Protein AF-A0AAE0MI80-F1 (afdb_monomer_lite)

Radius of gyration: 24.33 Å; chains: 1; bounding box: 62×47×62 Å

Structure (mmCIF, N/CA/C/O backbone):
data_AF-A0AAE0MI80-F1
#
_entry.id   AF-A0AAE0MI80-F1
#
loop_
_atom_site.group_PDB
_atom_site.id
_atom_site.type_symbol
_atom_site.label_atom_id
_atom_site.label_alt_id
_atom_site.label_comp_id
_atom_site.label_asym_id
_atom_site.label_entity_id
_atom_site.label_seq_id
_atom_site.pdbx_PDB_ins_code
_atom_site.Cartn_x
_atom_site.Cartn_y
_atom_site.Cartn_z
_atom_site.occupancy
_atom_site.B_iso_or_equiv
_atom_site.auth_seq_id
_atom_site.auth_comp_id
_atom_site.auth_asym_id
_atom_site.auth_atom_id
_atom_site.pdbx_PDB_model_num
ATOM 1 N N . MET A 1 1 ? 37.823 -30.192 28.838 1.00 49.16 1 MET A N 1
ATOM 2 C CA . MET A 1 1 ? 37.351 -28.818 28.574 1.00 49.16 1 MET A CA 1
ATOM 3 C C . MET A 1 1 ? 36.089 -28.610 29.391 1.00 49.16 1 MET A C 1
ATOM 5 O O . MET A 1 1 ? 35.126 -29.329 29.161 1.00 49.16 1 MET A O 1
ATOM 9 N N . ALA A 1 2 ? 36.139 -27.760 30.415 1.00 47.41 2 ALA A N 1
ATOM 10 C CA . ALA A 1 2 ? 35.010 -27.533 31.315 1.00 47.41 2 ALA A CA 1
ATOM 11 C C . ALA A 1 2 ? 34.059 -26.505 30.684 1.00 47.41 2 ALA A C 1
ATOM 13 O O . ALA A 1 2 ? 34.473 -25.386 30.396 1.00 47.41 2 ALA A O 1
ATOM 14 N N . TYR A 1 3 ? 32.817 -26.903 30.422 1.00 51.38 3 TYR A N 1
ATOM 15 C CA . TYR A 1 3 ? 31.733 -25.999 30.036 1.00 51.38 3 TYR A CA 1
ATOM 16 C C . TYR A 1 3 ? 31.067 -25.465 31.313 1.00 51.38 3 TYR A C 1
ATOM 18 O O . TYR A 1 3 ? 30.871 -26.215 32.271 1.00 51.38 3 TYR A O 1
ATOM 26 N N . ASN A 1 4 ? 30.711 -24.182 31.340 1.00 59.38 4 ASN A N 1
ATOM 27 C CA . ASN A 1 4 ? 29.875 -23.641 32.410 1.00 59.38 4 ASN A CA 1
ATOM 28 C C . ASN A 1 4 ? 28.417 -24.048 32.132 1.00 59.38 4 ASN A C 1
ATOM 30 O O . ASN A 1 4 ? 27.925 -23.869 31.016 1.00 59.38 4 ASN A O 1
ATOM 34 N N . ARG A 1 5 ? 27.754 -24.648 33.126 1.00 70.44 5 ARG A N 1
ATOM 35 C CA . ARG A 1 5 ? 26.313 -24.947 33.100 1.00 70.44 5 ARG A CA 1
ATOM 36 C C . ARG A 1 5 ? 25.562 -23.887 33.895 1.00 70.44 5 ARG A C 1
ATOM 38 O O . ARG A 1 5 ? 26.102 -23.378 34.876 1.00 70.44 5 ARG A O 1
ATOM 45 N N . ASP A 1 6 ? 24.348 -23.569 33.473 1.00 71.12 6 ASP A N 1
ATOM 46 C CA . ASP A 1 6 ? 23.441 -22.728 34.254 1.00 71.12 6 ASP A CA 1
ATOM 47 C C . ASP A 1 6 ? 22.783 -23.509 35.410 1.00 71.12 6 ASP A C 1
ATOM 49 O O . ASP A 1 6 ? 23.031 -24.704 35.605 1.00 71.12 6 ASP A O 1
ATOM 53 N N . ALA A 1 7 ? 21.970 -22.811 36.209 1.00 65.06 7 ALA A N 1
ATOM 54 C CA . ALA A 1 7 ? 21.267 -23.376 37.363 1.00 65.06 7 ALA A CA 1
ATOM 55 C C . ALA A 1 7 ? 20.278 -24.499 36.988 1.00 65.06 7 ALA A C 1
ATOM 57 O O . ALA A 1 7 ? 19.961 -25.330 37.836 1.00 65.06 7 ALA A O 1
ATOM 58 N N . ASP A 1 8 ? 19.870 -24.562 35.719 1.00 70.50 8 ASP A N 1
ATOM 59 C CA . ASP A 1 8 ? 18.938 -25.553 35.180 1.00 70.50 8 ASP A CA 1
ATOM 60 C C . ASP A 1 8 ? 19.662 -26.687 34.422 1.00 70.50 8 ASP A C 1
ATOM 62 O O . ASP A 1 8 ? 19.033 -27.598 33.883 1.00 70.50 8 ASP A O 1
ATOM 66 N N . GLY A 1 9 ? 21.003 -26.686 34.426 1.00 62.78 9 GLY A N 1
ATOM 67 C CA . GLY A 1 9 ? 21.847 -27.767 33.918 1.00 62.78 9 GLY A CA 1
ATOM 68 C C . GLY A 1 9 ? 22.137 -27.728 32.415 1.00 62.78 9 GLY A C 1
ATOM 69 O O . GLY A 1 9 ? 22.777 -28.657 31.904 1.00 62.78 9 GLY A O 1
ATOM 70 N N . TYR A 1 10 ? 21.738 -26.671 31.707 1.00 58.00 10 TYR A N 1
ATOM 71 C CA . TYR A 1 10 ? 21.998 -26.511 30.280 1.00 58.00 10 TYR A CA 1
ATOM 72 C C . TYR A 1 10 ? 23.406 -25.965 30.023 1.00 58.00 10 TYR A C 1
ATOM 74 O O . TYR A 1 10 ? 23.963 -25.174 30.787 1.00 58.00 10 TYR A O 1
ATOM 82 N N . ALA A 1 11 ? 24.031 -26.442 28.943 1.00 68.62 11 ALA A N 1
ATOM 83 C CA . ALA A 1 11 ? 25.365 -26.008 28.544 1.00 68.62 11 ALA A CA 1
ATOM 84 C C . ALA A 1 11 ? 25.286 -24.624 27.888 1.00 68.62 11 ALA A C 1
ATOM 86 O O . ALA A 1 11 ? 24.705 -24.482 26.812 1.00 68.62 11 ALA A O 1
ATOM 87 N N . VAL A 1 12 ? 25.892 -23.616 28.520 1.00 60.03 12 VAL A N 1
ATOM 88 C CA . VAL A 1 12 ? 25.895 -22.246 27.998 1.00 60.03 12 VAL A CA 1
ATOM 89 C C . VAL A 1 12 ? 27.094 -22.075 27.056 1.00 60.03 12 VAL A C 1
ATOM 91 O O . VAL A 1 12 ? 28.239 -22.237 27.494 1.00 60.03 12 VAL A O 1
ATOM 94 N N . PRO A 1 13 ? 26.884 -21.769 25.761 1.00 58.53 13 PRO A N 1
ATOM 95 C CA . PRO A 1 13 ? 27.984 -21.470 24.854 1.00 58.53 13 PRO A CA 1
ATOM 96 C C . PRO A 1 13 ? 28.675 -20.160 25.271 1.00 58.53 13 PRO A C 1
ATOM 98 O O . PRO A 1 13 ? 28.010 -19.235 25.743 1.00 58.53 13 PRO A O 1
ATOM 101 N N . PRO A 1 14 ? 30.005 -20.045 25.109 1.00 57.44 14 PRO A N 1
ATOM 102 C CA . PRO A 1 14 ? 30.726 -18.839 25.492 1.00 57.44 14 PRO A CA 1
ATOM 103 C C . PRO A 1 14 ? 30.258 -17.645 24.654 1.00 57.44 14 PRO A C 1
ATOM 105 O O . PRO A 1 14 ? 30.249 -17.698 23.424 1.00 57.44 14 PRO A O 1
ATOM 108 N N . THR A 1 15 ? 29.893 -16.554 25.328 1.00 50.03 15 THR A N 1
ATOM 109 C CA . THR A 1 15 ? 29.524 -15.283 24.699 1.00 50.03 15 THR A CA 1
ATOM 110 C C . THR A 1 15 ? 30.703 -14.752 23.873 1.00 50.03 15 THR A C 1
ATOM 112 O O . THR A 1 15 ? 31.777 -14.532 24.442 1.00 50.03 15 THR A O 1
ATOM 115 N N . PRO A 1 16 ? 30.556 -14.517 22.555 1.00 48.69 16 PRO A N 1
ATOM 116 C CA . PRO A 1 16 ? 31.622 -13.924 21.756 1.00 48.69 16 PRO A CA 1
ATOM 117 C C . PRO A 1 16 ? 31.964 -12.521 22.274 1.00 48.69 16 PRO A C 1
ATOM 119 O O . PRO A 1 16 ? 31.082 -11.679 22.453 1.00 48.69 16 PRO A O 1
ATOM 122 N N . GLY A 1 17 ? 33.249 -12.273 22.532 1.00 41.12 17 GLY A N 1
ATOM 123 C CA . GLY A 1 17 ? 33.746 -10.971 22.970 1.00 41.12 17 GLY A CA 1
ATOM 124 C C . GLY A 1 17 ? 33.454 -9.872 21.943 1.00 41.12 17 GLY A C 1
ATOM 125 O O . GLY A 1 17 ? 33.563 -10.090 20.737 1.00 41.12 17 GLY A O 1
ATOM 126 N N . ARG A 1 18 ? 33.089 -8.679 22.427 1.00 41.50 18 ARG A N 1
ATOM 127 C CA . ARG A 1 18 ? 32.890 -7.473 21.605 1.00 41.50 18 ARG A CA 1
ATOM 128 C C . ARG A 1 18 ? 34.163 -7.139 20.811 1.00 41.50 18 ARG A C 1
ATOM 130 O O . ARG A 1 18 ? 35.188 -6.885 21.443 1.00 41.50 18 ARG A O 1
ATOM 137 N N . PRO A 1 19 ? 34.111 -7.011 19.475 1.00 39.81 19 PRO A N 1
ATOM 138 C CA . PRO A 1 19 ? 35.149 -6.302 18.749 1.00 39.81 19 PRO A CA 1
ATOM 139 C C . PRO A 1 19 ? 34.927 -4.790 18.907 1.00 39.81 19 PRO A C 1
ATOM 141 O O . PRO A 1 19 ? 33.914 -4.239 18.475 1.00 39.81 19 PRO A O 1
ATOM 144 N N . SER A 1 20 ? 35.881 -4.119 19.554 1.00 44.62 20 SER A N 1
ATOM 145 C CA . SER A 1 20 ? 36.049 -2.667 19.458 1.00 44.62 20 SER A CA 1
ATOM 146 C C . SER A 1 20 ? 36.262 -2.264 17.998 1.00 44.62 20 SER A C 1
ATOM 148 O O . SER A 1 20 ? 37.137 -2.809 17.334 1.00 44.62 20 SER A O 1
ATOM 150 N N . GLY A 1 21 ? 35.513 -1.260 17.537 1.00 41.47 21 GLY A N 1
ATOM 151 C CA . GLY A 1 21 ? 35.866 -0.468 16.356 1.00 41.47 21 GLY A CA 1
ATOM 152 C C . GLY A 1 21 ? 35.460 -1.054 15.003 1.00 41.47 21 GLY A C 1
ATOM 153 O O . GLY A 1 21 ? 36.316 -1.337 14.174 1.00 41.47 21 GLY A O 1
ATOM 154 N N . LEU A 1 22 ? 34.157 -1.136 14.723 1.00 35.72 22 LEU A N 1
ATOM 155 C CA . LEU A 1 22 ? 33.668 -1.131 13.341 1.00 35.72 22 LEU A CA 1
ATOM 156 C C . LEU A 1 22 ? 33.471 0.325 12.911 1.00 35.72 22 LEU A C 1
ATOM 158 O O . LEU A 1 22 ? 32.403 0.909 13.082 1.00 35.72 22 LEU A O 1
ATOM 162 N N . VAL A 1 23 ? 34.541 0.917 12.382 1.00 39.22 23 VAL A N 1
ATOM 163 C CA . VAL A 1 23 ? 34.432 2.076 11.493 1.00 39.22 23 VAL A CA 1
ATOM 164 C C . VAL A 1 23 ? 33.579 1.619 10.313 1.00 39.22 23 VAL A C 1
ATOM 166 O O . VAL A 1 23 ? 33.963 0.705 9.582 1.00 39.22 23 VAL A O 1
ATOM 169 N N . ALA A 1 24 ? 32.388 2.202 10.178 1.00 36.62 24 ALA A N 1
ATOM 170 C CA . ALA A 1 24 ? 31.540 1.989 9.017 1.00 36.62 24 ALA A CA 1
ATOM 171 C C . ALA A 1 24 ? 32.342 2.352 7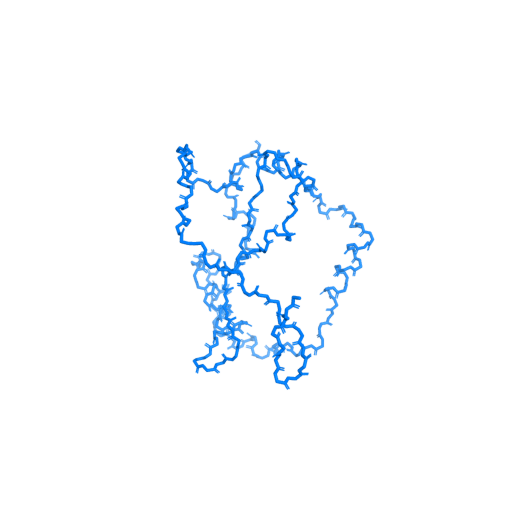.755 1.00 36.62 24 ALA A C 1
ATOM 173 O O . ALA A 1 24 ? 32.981 3.408 7.744 1.00 36.62 24 ALA A O 1
ATOM 174 N N . PRO A 1 25 ? 32.350 1.518 6.702 1.00 38.66 25 PRO A N 1
ATOM 175 C CA . PRO A 1 25 ? 32.947 1.924 5.446 1.00 38.66 25 PRO A CA 1
ATOM 176 C C . PRO A 1 25 ? 32.137 3.108 4.918 1.00 38.66 25 PRO A C 1
ATOM 178 O O . PRO A 1 25 ? 30.957 2.982 4.592 1.00 38.66 25 PRO A O 1
ATOM 181 N N . SER A 1 26 ? 32.771 4.278 4.897 1.00 39.09 26 SER A N 1
ATOM 182 C CA . SER A 1 26 ? 32.288 5.447 4.181 1.00 39.09 26 SER A CA 1
ATOM 183 C C . SER A 1 26 ? 32.120 5.058 2.716 1.00 39.09 26 SER A C 1
ATOM 185 O O . SER A 1 26 ? 33.110 4.875 2.007 1.00 39.09 26 SER A O 1
ATOM 187 N N . ASP A 1 27 ? 30.872 4.927 2.269 1.00 35.09 27 ASP A N 1
ATOM 188 C CA . ASP A 1 27 ? 30.516 4.825 0.855 1.00 35.09 27 ASP A CA 1
ATOM 189 C C . ASP A 1 27 ? 30.868 6.163 0.176 1.00 35.09 27 ASP A C 1
ATOM 191 O O . ASP A 1 27 ? 30.045 7.061 0.000 1.00 35.09 27 ASP A O 1
ATOM 195 N N . ALA A 1 28 ? 32.141 6.321 -0.186 1.00 45.69 28 ALA A N 1
ATOM 196 C CA . ALA A 1 28 ? 32.580 7.284 -1.179 1.00 45.69 28 ALA A CA 1
ATOM 197 C C . ALA A 1 28 ? 32.160 6.737 -2.550 1.00 45.69 28 ALA A C 1
ATOM 199 O O . ALA A 1 28 ? 32.848 5.910 -3.144 1.00 45.69 28 ALA A O 1
ATOM 200 N N . GLY A 1 29 ? 30.988 7.157 -3.030 1.00 35.41 29 GLY A N 1
ATOM 201 C CA . GLY A 1 29 ? 30.411 6.593 -4.245 1.00 35.41 29 GLY A CA 1
ATOM 202 C C . GLY A 1 29 ? 29.309 7.439 -4.863 1.00 35.41 29 GLY A C 1
ATOM 203 O O . GLY A 1 29 ? 28.135 7.113 -4.725 1.00 35.41 29 GLY A O 1
ATOM 204 N N . SER A 1 30 ? 29.745 8.438 -5.634 1.00 37.56 30 SER A N 1
ATOM 205 C CA . SER A 1 30 ? 29.017 9.140 -6.698 1.00 37.56 30 SER A CA 1
ATOM 206 C C . SER A 1 30 ? 27.832 10.012 -6.274 1.00 37.56 30 SER A C 1
ATOM 208 O O . SER A 1 30 ? 26.949 9.595 -5.532 1.00 37.56 30 SER A O 1
ATOM 210 N N . SER A 1 31 ? 27.813 11.239 -6.800 1.00 48.91 31 SER A N 1
ATOM 211 C CA . SER A 1 31 ? 26.702 12.188 -6.726 1.00 48.91 31 SER A CA 1
ATOM 212 C C . SER A 1 31 ? 25.426 11.514 -7.237 1.00 48.91 31 SER A C 1
ATOM 214 O O . SER A 1 31 ? 25.171 11.433 -8.439 1.00 48.91 31 SER A O 1
ATOM 216 N N . ARG A 1 32 ? 24.661 10.923 -6.319 1.00 48.75 32 ARG A N 1
ATOM 217 C CA . ARG A 1 32 ? 23.400 10.268 -6.634 1.00 48.75 32 ARG A CA 1
ATOM 218 C C . ARG A 1 32 ? 22.377 11.366 -6.837 1.00 48.75 32 ARG A C 1
ATOM 220 O O . ARG A 1 32 ? 22.060 12.091 -5.899 1.00 48.75 32 ARG A O 1
ATOM 227 N N . SER A 1 33 ? 21.877 11.456 -8.067 1.00 51.81 33 SER A N 1
ATOM 228 C CA . SER A 1 33 ? 20.564 12.019 -8.372 1.00 51.81 33 SER A CA 1
ATOM 229 C C . SER A 1 33 ? 19.626 11.768 -7.187 1.00 51.81 33 SER A C 1
ATOM 231 O O . SER A 1 33 ? 19.429 10.619 -6.791 1.00 51.81 33 SER A O 1
ATOM 233 N N . SER A 1 34 ? 19.089 12.835 -6.596 1.00 60.19 34 SER A N 1
ATOM 234 C CA . SER A 1 34 ? 18.151 12.810 -5.462 1.00 60.19 34 SER A CA 1
ATOM 235 C C . SER A 1 34 ? 16.803 12.164 -5.803 1.00 60.19 34 SER A C 1
ATOM 237 O O . SER A 1 34 ? 15.872 12.194 -5.000 1.00 60.19 34 SER A O 1
ATOM 239 N N . ARG A 1 35 ? 16.687 11.603 -7.005 1.00 64.62 35 ARG A N 1
ATOM 240 C CA . ARG A 1 35 ? 15.475 11.040 -7.564 1.00 64.62 35 ARG A CA 1
ATOM 241 C C . ARG A 1 35 ? 15.296 9.595 -7.110 1.00 64.62 35 ARG A C 1
ATOM 243 O O . ARG A 1 35 ? 16.245 8.806 -7.142 1.00 64.62 35 ARG A O 1
ATOM 250 N N . ALA A 1 36 ? 14.089 9.235 -6.678 1.00 75.88 36 ALA A N 1
ATOM 251 C CA . ALA A 1 36 ? 13.811 7.866 -6.269 1.00 75.88 36 ALA A CA 1
ATOM 252 C C . ALA A 1 36 ? 14.011 6.906 -7.456 1.00 75.88 36 ALA A C 1
ATOM 254 O O . ALA A 1 36 ? 13.618 7.215 -8.576 1.00 75.88 36 ALA A O 1
ATOM 255 N N . LEU A 1 37 ? 14.579 5.715 -7.213 1.00 82.12 37 LEU A N 1
ATOM 256 C CA . LEU A 1 37 ? 14.820 4.704 -8.262 1.00 82.12 37 LEU A CA 1
ATOM 257 C C . LEU A 1 37 ? 13.564 4.391 -9.086 1.00 82.12 37 LEU A C 1
ATOM 259 O O . LEU A 1 37 ? 13.661 4.102 -10.268 1.00 82.12 37 LEU A O 1
ATOM 263 N N . VAL A 1 38 ? 12.393 4.460 -8.452 1.00 80.50 38 VAL A N 1
ATOM 264 C CA . VAL A 1 38 ? 11.093 4.191 -9.078 1.00 80.50 38 VAL A CA 1
ATOM 265 C C . VAL A 1 38 ? 10.660 5.254 -10.090 1.00 80.50 38 VAL A C 1
ATOM 267 O O . VAL A 1 38 ? 9.757 4.992 -10.876 1.00 80.50 38 VAL A O 1
ATOM 270 N N . GLU A 1 39 ? 11.266 6.441 -10.053 1.00 78.88 39 GLU A N 1
ATOM 271 C CA . GLU A 1 39 ? 10.992 7.539 -10.985 1.00 78.88 39 GLU A CA 1
ATOM 272 C C . GLU A 1 39 ? 11.884 7.494 -12.232 1.00 78.88 39 GLU A C 1
ATOM 274 O O . GLU A 1 39 ? 11.697 8.297 -13.147 1.00 78.88 39 GLU A O 1
ATOM 279 N N . ASP A 1 40 ? 12.870 6.594 -12.269 1.00 82.19 40 ASP A N 1
ATOM 280 C CA . ASP A 1 40 ? 13.632 6.326 -13.483 1.00 82.19 40 ASP A CA 1
ATOM 281 C C . ASP A 1 40 ? 12.702 5.682 -14.520 1.00 82.19 40 ASP A C 1
ATOM 283 O O . ASP A 1 40 ? 12.038 4.677 -14.245 1.00 82.19 40 ASP A O 1
ATOM 287 N N . THR A 1 41 ? 12.656 6.263 -15.719 1.00 83.88 41 THR A N 1
ATOM 288 C CA . THR A 1 41 ? 11.833 5.797 -16.840 1.00 83.88 41 THR A CA 1
ATOM 289 C C . THR A 1 41 ? 12.072 4.317 -17.147 1.00 83.88 41 THR A C 1
ATOM 291 O O . THR A 1 41 ? 11.126 3.598 -17.455 1.00 83.88 41 THR A O 1
ATOM 294 N N . TYR A 1 42 ? 13.307 3.830 -16.996 1.00 84.44 42 TYR A N 1
ATOM 295 C CA . TYR A 1 42 ? 13.670 2.446 -17.303 1.00 84.44 42 TYR A CA 1
ATOM 296 C C . TYR A 1 42 ? 13.520 1.489 -16.119 1.00 84.44 42 TYR A C 1
ATOM 298 O O . TYR A 1 42 ? 13.731 0.286 -16.274 1.00 84.44 42 TYR A O 1
ATOM 306 N N . TYR A 1 43 ? 13.131 1.977 -14.939 1.00 87.81 43 TYR A N 1
ATOM 307 C CA . TYR A 1 43 ? 13.039 1.152 -13.736 1.00 87.81 43 TYR A CA 1
ATOM 308 C C . TYR A 1 43 ? 12.112 -0.054 -13.919 1.00 87.81 43 TYR A C 1
ATOM 310 O O . TYR A 1 43 ? 12.443 -1.176 -13.527 1.00 87.81 43 TYR A O 1
ATOM 318 N N . ARG A 1 44 ? 10.940 0.168 -14.526 1.00 83.44 44 ARG A N 1
ATOM 319 C CA . ARG A 1 44 ? 9.941 -0.891 -14.732 1.00 83.44 44 ARG A CA 1
ATOM 320 C C . ARG A 1 44 ? 10.396 -1.926 -15.753 1.00 83.44 44 ARG A C 1
ATOM 322 O O . ARG A 1 44 ? 10.156 -3.110 -15.541 1.00 83.44 44 ARG A O 1
ATOM 329 N N . ASP A 1 45 ? 11.080 -1.490 -16.802 1.00 84.06 45 ASP A N 1
ATOM 330 C CA . ASP A 1 45 ? 11.422 -2.360 -17.927 1.00 84.06 45 ASP A CA 1
ATOM 331 C C . ASP A 1 45 ? 12.762 -3.072 -17.733 1.00 84.06 45 ASP A C 1
ATOM 333 O O . ASP A 1 45 ? 12.932 -4.199 -18.187 1.00 84.06 45 ASP A O 1
ATOM 337 N N . GLN A 1 46 ? 13.714 -2.448 -17.033 1.00 88.31 46 GLN A N 1
ATOM 338 C CA . GLN A 1 46 ? 15.053 -2.998 -16.825 1.00 88.31 46 GLN A CA 1
ATOM 339 C C . GLN A 1 46 ? 15.224 -3.547 -15.408 1.00 88.31 46 GLN A C 1
ATOM 341 O O . GLN A 1 46 ? 15.550 -4.723 -15.242 1.00 88.31 46 GLN A O 1
ATOM 346 N N . ASN A 1 47 ? 14.988 -2.740 -14.369 1.00 90.50 47 ASN A N 1
ATOM 347 C CA . ASN A 1 47 ? 15.290 -3.152 -12.995 1.00 90.50 47 ASN A CA 1
ATOM 348 C C . ASN A 1 47 ? 14.351 -4.253 -12.504 1.00 90.50 47 ASN A C 1
ATOM 350 O O . ASN A 1 47 ? 14.819 -5.224 -11.907 1.00 90.50 47 ASN A O 1
ATOM 354 N N . LEU A 1 48 ? 13.045 -4.119 -12.751 1.00 89.31 48 LEU A N 1
ATOM 355 C CA . LEU A 1 48 ? 12.075 -5.141 -12.349 1.00 89.31 48 LEU A CA 1
ATOM 356 C C . LEU A 1 48 ? 12.263 -6.428 -13.159 1.00 89.31 48 LEU A C 1
ATOM 358 O O . LEU A 1 48 ? 12.396 -7.500 -12.567 1.00 89.31 48 LEU A O 1
ATOM 362 N N . ALA A 1 49 ? 12.378 -6.322 -14.485 1.00 87.38 49 ALA A N 1
ATOM 363 C CA . ALA A 1 49 ? 12.543 -7.483 -15.358 1.00 87.38 49 ALA A CA 1
ATOM 364 C C . ALA A 1 49 ? 13.833 -8.266 -15.062 1.00 87.38 49 ALA A C 1
ATOM 366 O O . ALA A 1 49 ? 13.799 -9.494 -14.983 1.00 87.38 49 ALA A O 1
ATOM 367 N N . ALA A 1 50 ? 14.955 -7.577 -14.814 1.00 89.06 50 ALA A N 1
ATOM 368 C CA . ALA A 1 50 ? 16.219 -8.217 -14.437 1.00 89.06 50 ALA A CA 1
ATOM 369 C C . ALA A 1 50 ? 16.178 -8.889 -13.054 1.00 89.06 50 ALA A C 1
ATOM 371 O O . ALA A 1 50 ? 17.087 -9.636 -12.703 1.00 89.06 50 ALA A O 1
ATOM 372 N N . ASN A 1 51 ? 15.135 -8.626 -12.268 1.00 88.94 51 ASN A N 1
ATOM 373 C CA . ASN A 1 51 ? 14.856 -9.300 -11.008 1.00 88.94 51 ASN A CA 1
ATOM 374 C C . ASN A 1 51 ? 13.581 -10.157 -11.079 1.00 88.94 51 ASN A C 1
ATOM 376 O O . ASN A 1 51 ? 12.964 -10.431 -10.051 1.00 88.94 51 ASN A O 1
ATOM 380 N N . HIS A 1 52 ? 13.187 -10.580 -12.284 1.00 87.25 52 HIS A N 1
ATOM 381 C CA . HIS A 1 52 ? 12.042 -11.458 -12.536 1.00 87.25 52 HIS A CA 1
ATOM 382 C C . HIS A 1 52 ? 10.705 -10.941 -11.980 1.00 87.25 52 HIS A C 1
ATOM 384 O O . HIS A 1 52 ? 9.810 -11.720 -11.648 1.00 87.25 52 HIS A O 1
ATOM 390 N N . ILE A 1 53 ? 10.555 -9.619 -11.891 1.00 87.38 53 ILE A N 1
ATOM 391 C CA . ILE A 1 53 ? 9.299 -8.952 -11.559 1.00 87.38 53 ILE A CA 1
ATOM 392 C C . ILE A 1 53 ? 8.715 -8.407 -12.861 1.00 87.38 53 ILE A C 1
ATOM 394 O O . ILE A 1 53 ? 9.283 -7.509 -13.480 1.00 87.38 53 ILE A O 1
ATOM 398 N N . TYR A 1 54 ? 7.566 -8.942 -13.265 1.00 84.19 54 TYR A N 1
ATOM 399 C CA . TYR A 1 54 ? 6.903 -8.571 -14.512 1.00 84.19 54 TYR A CA 1
ATOM 400 C C . TYR A 1 54 ? 5.561 -7.898 -14.229 1.00 84.19 54 TYR A C 1
ATOM 402 O O . TYR A 1 54 ? 4.771 -8.379 -13.413 1.00 84.19 54 TYR A O 1
ATOM 410 N N . MET A 1 55 ? 5.294 -6.792 -14.924 1.00 80.25 55 MET A N 1
ATOM 411 C CA . MET A 1 55 ? 3.977 -6.160 -14.916 1.00 80.25 55 MET A CA 1
ATOM 412 C C . MET A 1 55 ? 3.018 -7.010 -15.742 1.00 80.25 55 MET A C 1
ATOM 414 O O . MET A 1 55 ? 3.290 -7.303 -16.904 1.00 80.25 55 MET A O 1
ATOM 418 N N . ARG A 1 56 ? 1.893 -7.404 -15.145 1.00 78.69 56 ARG A N 1
ATOM 419 C CA . ARG A 1 56 ? 0.856 -8.165 -15.845 1.00 78.69 56 ARG A CA 1
ATOM 420 C C . ARG A 1 56 ? -0.287 -7.250 -16.271 1.00 78.69 56 ARG A C 1
ATOM 422 O O . ARG A 1 56 ? -0.703 -6.408 -15.469 1.00 78.69 56 ARG A O 1
ATOM 429 N N . PRO A 1 57 ? -0.815 -7.405 -17.493 1.00 80.19 57 PRO A N 1
ATOM 430 C CA . PRO A 1 57 ? -2.048 -6.747 -17.883 1.00 80.19 57 PRO A CA 1
ATOM 431 C C . PRO A 1 57 ? -3.209 -7.093 -16.933 1.00 80.19 57 PRO A C 1
ATOM 433 O O . PRO A 1 57 ? -3.267 -8.208 -16.422 1.00 80.19 57 PRO A O 1
ATOM 436 N N . PRO A 1 58 ? -4.179 -6.189 -16.711 1.00 75.69 58 PRO A N 1
ATOM 437 C CA . PRO A 1 58 ? -5.292 -6.445 -15.788 1.00 75.69 58 PRO A CA 1
ATOM 438 C C . PRO A 1 58 ? -6.194 -7.630 -16.170 1.00 75.69 58 PRO A C 1
ATOM 440 O O . PRO A 1 58 ? -6.896 -8.162 -15.318 1.00 75.69 58 PRO A O 1
ATOM 443 N N . TYR A 1 59 ? -6.205 -8.014 -17.447 1.00 82.50 59 TYR A N 1
ATOM 444 C CA . TYR A 1 59 ? -7.021 -9.105 -17.992 1.00 82.50 59 TYR A CA 1
ATOM 445 C C . TYR A 1 59 ? -6.324 -10.473 -17.952 1.00 82.50 59 TYR A C 1
ATOM 447 O O . TYR A 1 59 ? -6.933 -11.487 -18.292 1.00 82.50 59 TYR A O 1
ATOM 455 N N . ASP A 1 60 ? -5.062 -10.520 -17.533 1.00 85.12 60 ASP A N 1
ATOM 456 C CA . ASP A 1 60 ? -4.325 -11.766 -17.392 1.00 85.12 60 ASP A CA 1
ATOM 457 C C . ASP A 1 60 ? -4.822 -12.570 -16.182 1.00 85.12 60 ASP A C 1
ATOM 459 O O . ASP A 1 60 ? -4.823 -12.091 -15.045 1.00 85.12 60 ASP A O 1
ATOM 463 N N . GLN A 1 61 ? -5.160 -13.843 -16.391 1.00 86.00 61 GLN A N 1
ATOM 464 C CA . GLN A 1 61 ? -5.560 -14.725 -15.292 1.00 86.00 61 GLN A CA 1
ATOM 465 C C . GLN A 1 61 ? -4.396 -14.968 -14.329 1.00 86.00 61 GLN A C 1
ATOM 467 O O . GLN A 1 61 ? -3.270 -15.244 -14.748 1.00 86.00 61 GLN A O 1
ATOM 472 N N . PHE A 1 62 ? -4.635 -14.863 -13.022 1.00 84.75 62 PHE A N 1
ATOM 473 C CA . PHE A 1 62 ? -3.632 -15.217 -12.018 1.00 84.75 62 PHE A CA 1
ATOM 474 C C . PHE A 1 62 ? -3.271 -16.706 -12.100 1.00 84.75 62 PHE A C 1
ATOM 476 O O . PHE A 1 62 ? -4.153 -17.526 -12.351 1.00 84.75 62 PHE A O 1
ATOM 483 N N . PRO A 1 63 ? -1.998 -17.078 -11.866 1.00 89.69 63 PRO A N 1
ATOM 484 C CA . PRO A 1 63 ? -1.656 -18.467 -11.599 1.00 89.69 63 PRO A CA 1
ATOM 485 C C . PRO A 1 63 ? -2.532 -19.019 -10.471 1.00 89.69 63 PRO A C 1
ATOM 487 O O . PRO A 1 63 ? -2.836 -18.298 -9.522 1.00 89.69 63 PRO A O 1
ATOM 490 N N . GLU A 1 64 ? -2.887 -20.300 -10.540 1.00 90.31 64 GLU A N 1
ATOM 491 C CA . GLU A 1 64 ? -3.881 -20.912 -9.644 1.00 90.31 64 GLU A CA 1
ATOM 492 C C . GLU A 1 64 ? -3.572 -20.707 -8.148 1.00 90.31 64 GLU A C 1
ATOM 494 O O . GLU A 1 64 ? -4.449 -20.409 -7.342 1.00 90.31 64 GLU A O 1
ATOM 499 N N . HIS A 1 65 ? -2.303 -20.812 -7.753 1.00 87.19 65 HIS A N 1
ATOM 500 C CA . HIS A 1 65 ? -1.897 -20.603 -6.361 1.00 87.19 65 HIS A CA 1
ATOM 501 C C . HIS A 1 65 ? -2.078 -19.147 -5.895 1.00 87.19 65 HIS A C 1
ATOM 503 O O . HIS A 1 65 ? -2.346 -18.912 -4.719 1.00 87.19 65 HIS A O 1
ATOM 509 N N . VAL A 1 66 ? -1.964 -18.175 -6.806 1.00 87.50 66 VAL A N 1
ATOM 510 C CA . VAL A 1 66 ? -2.208 -16.754 -6.524 1.00 87.50 66 VAL A CA 1
ATOM 511 C C . VAL A 1 66 ? -3.703 -16.469 -6.504 1.00 87.50 66 VAL A C 1
ATOM 513 O O . VAL A 1 66 ? -4.159 -15.770 -5.605 1.00 87.50 66 VAL A O 1
ATOM 516 N N . SER A 1 67 ? -4.480 -17.021 -7.444 1.00 88.75 67 SER A N 1
ATOM 517 C CA . SER A 1 67 ? -5.932 -16.810 -7.467 1.00 88.75 67 SER A CA 1
ATOM 518 C C . SER A 1 67 ? -6.587 -17.330 -6.191 1.00 88.75 67 SER A C 1
ATOM 520 O O . SER A 1 67 ? -7.337 -16.590 -5.568 1.00 88.75 67 SER A O 1
ATOM 522 N N . ARG A 1 68 ? -6.207 -18.527 -5.718 1.00 90.75 68 ARG A N 1
ATOM 523 C CA . ARG A 1 68 ? -6.704 -19.068 -4.441 1.00 90.75 68 ARG A CA 1
ATOM 524 C C . ARG A 1 68 ? -6.401 -18.149 -3.254 1.00 90.75 68 ARG A C 1
ATOM 526 O O . ARG A 1 68 ? -7.266 -17.957 -2.405 1.00 90.75 68 ARG A O 1
ATOM 533 N N . LEU A 1 69 ? -5.195 -17.576 -3.193 1.00 90.38 69 LEU A N 1
ATOM 534 C CA . LEU A 1 69 ? -4.832 -16.624 -2.138 1.00 90.38 69 LEU A CA 1
ATOM 535 C C . LEU A 1 69 ? -5.667 -15.343 -2.237 1.00 90.38 69 LEU A C 1
ATOM 537 O O . LEU A 1 69 ? -6.165 -14.859 -1.227 1.00 90.38 69 LEU A O 1
ATOM 541 N N . VAL A 1 70 ? -5.834 -1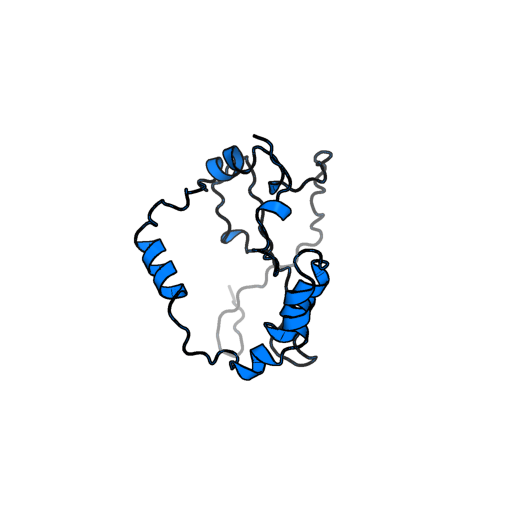4.798 -3.443 1.00 87.06 70 VAL A N 1
ATOM 542 C CA . VAL A 1 70 ? -6.661 -13.607 -3.676 1.00 87.06 70 VAL A CA 1
ATOM 543 C C . VAL A 1 70 ? -8.106 -13.871 -3.267 1.00 87.06 70 VAL A C 1
ATOM 545 O O . VAL A 1 70 ? -8.694 -13.044 -2.576 1.00 87.06 70 VAL A O 1
ATOM 548 N N . ASP A 1 71 ? -8.660 -15.023 -3.636 1.00 89.06 71 ASP A N 1
ATOM 549 C CA . ASP A 1 71 ? -10.014 -15.423 -3.265 1.00 89.06 71 ASP A CA 1
ATOM 550 C C . ASP A 1 71 ? -10.147 -15.552 -1.748 1.00 89.06 71 ASP A C 1
ATOM 552 O O . ASP A 1 71 ? -11.104 -15.035 -1.184 1.00 89.06 71 ASP A O 1
ATOM 556 N N . GLN A 1 72 ? -9.157 -16.149 -1.075 1.00 87.81 72 GLN A N 1
ATOM 557 C CA . GLN A 1 72 ? -9.115 -16.239 0.385 1.00 87.81 72 GLN A CA 1
ATOM 558 C C . GLN A 1 72 ? -9.064 -14.857 1.050 1.00 87.81 72 GLN A C 1
ATOM 560 O O . GLN A 1 72 ? -9.804 -14.604 1.993 1.00 87.81 72 GLN A O 1
ATOM 565 N N . VAL A 1 73 ? -8.224 -13.944 0.560 1.00 85.38 73 VAL A N 1
ATOM 566 C CA . VAL A 1 73 ? -8.114 -12.577 1.101 1.00 85.38 73 VAL A CA 1
ATOM 567 C C . VAL A 1 73 ? -9.386 -11.761 0.844 1.00 85.38 73 VAL A C 1
ATOM 569 O O . VAL A 1 73 ? -9.729 -10.890 1.639 1.00 85.38 73 VAL A O 1
ATOM 572 N N . ARG A 1 74 ? -10.101 -12.045 -0.250 1.00 84.50 74 ARG A N 1
ATOM 573 C CA . ARG A 1 74 ? -11.385 -11.418 -0.592 1.00 84.50 74 ARG A CA 1
ATOM 574 C C . ARG A 1 74 ? -12.570 -11.973 0.190 1.00 84.50 74 ARG A C 1
ATOM 576 O O . ARG A 1 74 ? -13.653 -11.396 0.091 1.00 84.50 74 ARG A O 1
ATOM 583 N N . GLN A 1 75 ? -12.400 -13.071 0.927 1.00 86.62 75 GLN A N 1
ATOM 584 C CA . GLN A 1 75 ? -13.475 -13.609 1.752 1.00 86.62 75 GLN A CA 1
ATOM 585 C C . GLN A 1 75 ? -13.952 -12.545 2.736 1.00 86.62 75 GLN A C 1
ATOM 587 O O . GLN A 1 75 ? -13.161 -11.803 3.326 1.00 86.62 75 GLN A O 1
ATOM 592 N N . SER A 1 76 ? -15.272 -12.469 2.896 1.00 81.62 76 SER A N 1
ATOM 593 C CA . SER A 1 76 ? -15.876 -11.608 3.901 1.00 81.62 76 SER A CA 1
ATOM 594 C C . SER A 1 76 ? -15.295 -11.957 5.265 1.00 81.62 76 SER A C 1
ATOM 596 O O . SER A 1 76 ? -15.223 -13.123 5.646 1.00 81.62 76 SER A O 1
ATOM 598 N N . ARG A 1 77 ? -14.844 -10.933 5.986 1.00 80.00 77 ARG A N 1
ATOM 599 C CA . ARG A 1 77 ? -14.328 -11.103 7.339 1.00 80.00 77 ARG A CA 1
ATOM 600 C C . ARG A 1 77 ? -15.505 -11.176 8.303 1.00 80.00 77 ARG A C 1
ATOM 602 O O . ARG A 1 77 ? -16.387 -10.326 8.242 1.00 80.00 77 ARG A O 1
ATOM 609 N N . ASP A 1 78 ? -15.445 -12.112 9.245 1.00 83.44 78 ASP A N 1
ATOM 610 C CA . ASP A 1 78 ? -16.412 -12.205 10.351 1.00 83.44 78 ASP A CA 1
ATOM 611 C C . ASP A 1 78 ? -16.214 -11.102 11.405 1.00 83.44 78 ASP A C 1
ATOM 613 O O . ASP A 1 78 ? -17.006 -10.957 12.336 1.00 83.44 78 ASP A O 1
ATOM 617 N N . SER A 1 79 ? -15.141 -10.313 11.283 1.00 80.62 79 SER A N 1
ATOM 618 C CA . SER A 1 79 ? -14.914 -9.163 12.151 1.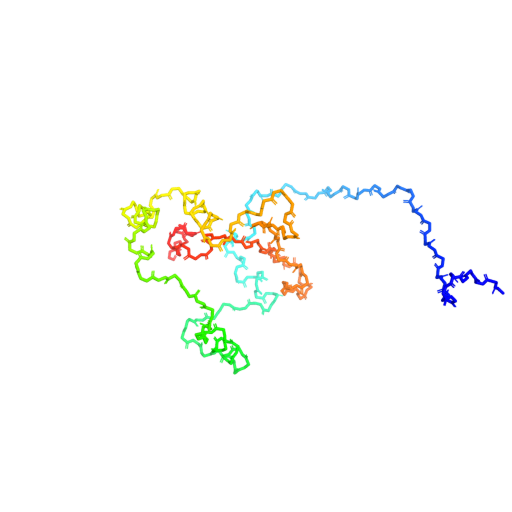00 80.62 79 SER A CA 1
ATOM 619 C C . SER A 1 79 ? -16.023 -8.127 11.948 1.00 80.62 79 SER A C 1
ATOM 621 O O . SER A 1 79 ? -16.287 -7.766 10.797 1.00 80.62 79 SER A O 1
ATOM 623 N N . PRO A 1 80 ? -16.623 -7.597 13.027 1.00 81.25 80 PRO A N 1
ATOM 624 C CA . PRO A 1 80 ? -17.643 -6.568 12.907 1.00 81.25 80 PRO A CA 1
ATOM 625 C C . PRO A 1 80 ? -17.057 -5.344 12.197 1.00 81.25 80 PRO A C 1
ATOM 627 O O . PRO A 1 80 ? -16.059 -4.774 12.637 1.00 81.25 80 PRO A O 1
ATOM 630 N N . GLY A 1 81 ? -17.666 -4.971 11.074 1.00 81.06 81 GLY A N 1
ATOM 631 C CA . GLY A 1 81 ? -17.384 -3.709 10.399 1.00 81.06 81 GLY A CA 1
ATOM 632 C C . GLY A 1 81 ? -18.104 -2.535 11.073 1.00 81.06 81 GLY A C 1
ATOM 633 O O . GLY A 1 81 ? -18.961 -2.748 11.939 1.00 81.06 81 GLY A O 1
ATOM 634 N N . PRO A 1 82 ? -17.802 -1.291 10.664 1.00 83.25 82 PRO A N 1
ATOM 635 C CA . PRO A 1 82 ? -18.558 -0.132 11.114 1.00 83.25 82 PRO A CA 1
ATOM 636 C C . PRO A 1 82 ? -20.026 -0.267 10.691 1.00 83.25 82 PRO A C 1
ATOM 638 O O . PRO A 1 82 ? -20.349 -0.693 9.580 1.00 83.25 82 PRO A O 1
ATOM 641 N N . THR A 1 83 ? -20.938 0.095 11.588 1.00 86.56 83 THR A N 1
ATOM 642 C CA . THR A 1 83 ? -22.370 0.120 11.278 1.00 86.56 83 THR A CA 1
ATOM 643 C C . THR A 1 83 ? -22.683 1.235 10.281 1.00 86.56 83 THR A C 1
ATOM 645 O O . THR A 1 83 ? -22.027 2.276 10.261 1.00 86.56 83 THR A O 1
ATOM 648 N N . LEU A 1 84 ? -23.750 1.073 9.494 1.00 86.62 84 LEU A N 1
ATOM 649 C CA . LEU A 1 84 ? -24.174 2.088 8.522 1.00 86.62 84 LEU A CA 1
ATOM 650 C C . LEU A 1 84 ? -24.416 3.465 9.167 1.00 86.62 84 LEU A C 1
ATOM 652 O O . LEU A 1 84 ? -24.131 4.493 8.560 1.00 86.62 84 LEU A O 1
ATOM 656 N N . ASN A 1 85 ? -24.925 3.492 10.402 1.00 88.69 85 ASN A N 1
ATOM 657 C CA . ASN A 1 85 ? -25.140 4.741 11.129 1.00 88.69 85 ASN A CA 1
ATOM 658 C C . ASN A 1 85 ? -23.824 5.396 11.552 1.00 88.69 85 ASN A C 1
ATOM 660 O O . ASN A 1 85 ? -23.739 6.616 11.469 1.00 88.69 85 ASN A O 1
ATOM 664 N N . GLN A 1 86 ? -22.815 4.620 11.961 1.00 87.00 86 GLN A N 1
ATOM 665 C CA . GLN A 1 86 ? -21.491 5.163 12.280 1.00 87.00 86 GLN A CA 1
ATOM 666 C C . GLN A 1 86 ? -20.860 5.817 11.052 1.00 87.00 86 GLN A C 1
ATOM 668 O O . GLN A 1 86 ? -20.406 6.945 11.155 1.00 87.00 86 GLN A O 1
ATOM 673 N N . VAL A 1 87 ? -20.935 5.168 9.887 1.00 86.38 87 VAL A N 1
ATOM 674 C CA . VAL A 1 87 ? -20.409 5.732 8.632 1.00 86.38 87 VAL A CA 1
ATOM 675 C C . VAL A 1 87 ? -21.162 7.005 8.230 1.00 86.38 87 VAL A C 1
ATOM 677 O O . VAL A 1 87 ? -20.550 8.003 7.879 1.00 86.38 87 VAL A O 1
ATOM 680 N N . ARG A 1 88 ? -22.501 7.005 8.314 1.00 86.00 88 ARG A N 1
ATOM 681 C CA . ARG A 1 88 ? -23.330 8.161 7.915 1.00 86.00 88 ARG A CA 1
ATOM 682 C C . ARG A 1 88 ? -23.160 9.399 8.793 1.00 86.00 88 ARG A C 1
ATOM 684 O O . ARG A 1 88 ? -23.438 10.495 8.324 1.00 86.00 88 ARG A O 1
ATOM 691 N N . HIS A 1 89 ? -22.791 9.220 10.058 1.00 88.81 89 HIS A N 1
ATOM 692 C CA . HIS A 1 89 ? -22.603 10.323 11.005 1.00 88.81 89 HIS A CA 1
ATOM 693 C C . HIS A 1 89 ? -21.120 10.618 11.253 1.00 88.81 89 HIS A C 1
ATOM 695 O O . HIS A 1 89 ? -20.792 11.356 12.182 1.00 88.81 89 HIS A O 1
ATOM 701 N N . ASP A 1 90 ? -20.229 10.052 10.438 1.00 88.88 90 ASP A N 1
ATOM 702 C CA . ASP A 1 90 ? -18.811 10.367 10.485 1.00 88.88 90 ASP A CA 1
ATOM 703 C C . ASP A 1 90 ? -18.558 11.694 9.762 1.00 88.88 90 ASP A C 1
ATOM 705 O O . ASP A 1 90 ? -18.504 11.774 8.533 1.00 88.88 90 ASP A O 1
ATOM 709 N N . ALA A 1 91 ? -18.432 12.759 10.552 1.00 86.38 91 ALA A N 1
ATOM 710 C CA . ALA A 1 91 ? -18.177 14.100 10.044 1.00 86.38 91 ALA A CA 1
ATOM 711 C C . ALA A 1 91 ? -16.815 14.217 9.341 1.00 86.38 91 ALA A C 1
ATOM 713 O O . ALA A 1 91 ? -16.701 14.983 8.387 1.00 86.38 91 ALA A O 1
ATOM 714 N N . GLY A 1 92 ? -15.804 13.459 9.785 1.00 83.88 92 GLY A N 1
ATOM 715 C CA . GLY A 1 92 ? -14.477 13.463 9.170 1.00 83.88 92 GLY A CA 1
ATOM 716 C C . GLY A 1 92 ? -14.497 12.786 7.804 1.00 83.88 92 GLY A C 1
ATOM 717 O O . GLY A 1 92 ? -13.945 13.317 6.844 1.00 83.88 92 GLY A O 1
ATOM 718 N N . LEU A 1 93 ? -15.216 11.668 7.690 1.00 83.69 93 LEU A N 1
ATOM 719 C CA . LEU A 1 93 ? -15.417 10.993 6.410 1.00 83.69 93 LEU A CA 1
ATOM 720 C C . LEU A 1 93 ? -16.221 11.855 5.432 1.00 83.69 93 LEU A C 1
ATOM 722 O O . LEU A 1 93 ? -15.849 11.966 4.267 1.00 83.69 93 LEU A O 1
ATOM 726 N N . TYR A 1 94 ? -17.297 12.488 5.910 1.00 82.56 94 TYR A N 1
ATOM 727 C CA . TYR A 1 94 ? -18.117 13.390 5.099 1.00 82.56 94 TYR A CA 1
ATOM 728 C C . TYR A 1 94 ? -17.313 14.591 4.586 1.00 82.56 94 TYR A C 1
ATOM 730 O O . TYR A 1 94 ? -17.451 14.977 3.428 1.00 82.56 94 TYR A O 1
ATOM 738 N N . GLN A 1 95 ? -16.450 15.169 5.425 1.00 81.00 95 GLN A N 1
ATOM 739 C CA . GLN A 1 95 ? -15.584 16.273 5.025 1.00 81.00 95 GLN A CA 1
ATOM 740 C C . GLN A 1 95 ? -14.622 15.858 3.901 1.00 81.00 95 GLN A C 1
ATOM 742 O O . GLN A 1 95 ? -14.570 16.530 2.873 1.00 81.00 95 GLN A O 1
ATOM 747 N N . LEU A 1 96 ? -13.956 14.706 4.044 1.00 78.19 96 LEU A N 1
ATOM 748 C CA . LEU A 1 96 ? -13.070 14.163 3.007 1.00 78.19 96 LEU A CA 1
ATOM 749 C C . LEU A 1 96 ? -13.810 13.857 1.694 1.00 78.19 96 LEU A C 1
ATOM 751 O O . LEU A 1 96 ? -13.253 14.037 0.613 1.00 78.19 96 LEU A O 1
ATOM 755 N N . GLU A 1 97 ? -15.063 13.398 1.770 1.00 78.19 97 GLU A N 1
ATOM 756 C CA . GLU A 1 97 ? -15.893 13.139 0.588 1.00 78.19 97 GLU A CA 1
ATOM 757 C C . GLU A 1 97 ? -16.294 14.433 -0.141 1.00 78.19 97 GLU A C 1
ATOM 759 O O . GLU A 1 97 ? -16.323 14.459 -1.372 1.00 78.19 97 GLU A O 1
ATOM 764 N N . MET A 1 98 ? -16.596 15.506 0.598 1.00 73.69 98 MET A N 1
ATOM 765 C CA . MET A 1 98 ? -17.041 16.784 0.031 1.00 73.69 98 MET A CA 1
ATOM 766 C C . MET A 1 98 ? -15.901 17.636 -0.536 1.00 73.69 98 MET A C 1
ATOM 768 O O . MET A 1 98 ? -16.100 18.310 -1.546 1.00 73.69 98 MET A O 1
ATOM 772 N N . GLU A 1 99 ? -14.733 17.638 0.109 1.00 67.25 99 GLU A N 1
ATOM 773 C CA . GLU A 1 99 ? -13.589 18.473 -0.286 1.00 67.25 99 GLU A CA 1
ATOM 774 C C . GLU A 1 99 ? -12.776 17.846 -1.441 1.00 67.25 99 GLU A C 1
ATOM 776 O O . GLU A 1 99 ? -12.173 18.560 -2.243 1.00 67.25 99 GLU A O 1
ATOM 781 N N . GLY A 1 100 ? -12.864 16.524 -1.631 1.00 58.56 100 GLY A N 1
ATOM 782 C CA . GLY A 1 100 ? -12.321 15.834 -2.804 1.00 58.56 100 GLY A CA 1
ATOM 783 C C . GLY A 1 100 ? -10.790 15.700 -2.827 1.00 58.56 100 GLY A C 1
ATOM 784 O O . GLY A 1 100 ? -10.098 15.868 -1.830 1.00 58.56 100 GLY A O 1
ATOM 785 N N . LEU A 1 101 ? -10.243 15.332 -3.993 1.00 55.12 101 LEU A N 1
ATOM 786 C CA . LEU A 1 101 ? -8.827 14.962 -4.205 1.00 55.12 101 LEU A CA 1
ATOM 787 C C . LEU A 1 101 ? -7.813 16.115 -4.039 1.00 55.12 101 LEU A C 1
ATOM 789 O O . LEU A 1 101 ? -6.612 15.865 -4.151 1.00 55.12 101 LEU A O 1
ATOM 793 N N . ASP A 1 102 ? -8.283 17.342 -3.803 1.00 55.75 102 ASP A N 1
ATOM 794 C CA . ASP A 1 102 ? -7.439 18.523 -3.575 1.00 55.75 102 ASP A CA 1
ATOM 795 C C . ASP A 1 102 ? -6.995 18.653 -2.107 1.00 55.75 102 ASP A C 1
ATOM 797 O O . ASP A 1 102 ? -6.147 19.491 -1.780 1.00 55.75 102 ASP A O 1
ATOM 801 N N . GLU A 1 103 ? -7.523 17.796 -1.229 1.00 60.16 103 GLU A N 1
ATOM 802 C CA . GLU A 1 103 ? -7.098 17.705 0.159 1.00 60.16 103 GLU A CA 1
ATOM 803 C C . GLU A 1 103 ? -5.604 17.355 0.258 1.00 60.16 103 GLU A C 1
ATOM 805 O O . GLU A 1 103 ? -5.120 16.436 -0.421 1.00 60.16 103 GLU A O 1
ATOM 810 N N . PRO A 1 104 ? -4.825 18.044 1.118 1.00 63.47 104 PRO A N 1
ATOM 811 C CA . PRO A 1 104 ? -3.458 17.641 1.373 1.00 63.47 104 PRO A CA 1
ATOM 812 C C . PRO A 1 104 ? -3.471 16.191 1.850 1.00 63.47 104 PRO A C 1
ATOM 814 O O . PRO A 1 104 ? -4.191 15.846 2.782 1.00 63.47 104 PRO A O 1
ATOM 817 N N . ALA A 1 105 ? -2.614 15.364 1.249 1.00 67.62 105 ALA A N 1
ATOM 818 C CA . ALA A 1 105 ? -2.290 13.997 1.668 1.00 67.62 105 ALA A CA 1
ATOM 819 C C . ALA A 1 105 ? -2.354 13.795 3.199 1.00 67.62 105 ALA A C 1
ATOM 821 O O . ALA A 1 105 ? -2.913 12.820 3.687 1.00 67.62 105 ALA A O 1
ATOM 822 N N . ILE A 1 106 ? -1.869 14.787 3.945 1.00 71.00 106 ILE A N 1
ATOM 823 C CA . ILE A 1 106 ? -1.855 14.878 5.407 1.00 71.00 106 ILE A CA 1
ATOM 824 C C . ILE A 1 106 ? -3.245 14.727 6.063 1.00 71.00 106 ILE A C 1
ATOM 826 O O . ILE A 1 106 ? -3.337 14.111 7.121 1.00 71.00 106 ILE A O 1
ATOM 830 N N . LEU A 1 107 ? -4.323 15.285 5.499 1.00 74.06 107 LEU A N 1
ATOM 831 C CA . LEU A 1 107 ? -5.670 15.205 6.088 1.00 74.06 107 LEU A CA 1
ATOM 832 C C . LEU A 1 107 ? -6.293 13.819 5.904 1.00 74.06 107 LEU A C 1
ATOM 834 O O . LEU A 1 107 ? -6.872 13.278 6.848 1.00 74.06 107 LEU A O 1
ATOM 838 N N . ILE A 1 108 ? -6.070 13.199 4.743 1.00 77.12 108 ILE A N 1
ATOM 839 C CA . ILE A 1 108 ? -6.426 11.797 4.502 1.00 77.12 108 ILE A CA 1
ATOM 840 C C . ILE A 1 108 ? -5.623 10.891 5.449 1.00 77.12 108 ILE A C 1
ATOM 842 O O . ILE A 1 108 ? -6.214 10.071 6.150 1.00 77.12 108 ILE A O 1
ATOM 846 N N . GLU A 1 109 ? -4.296 11.069 5.519 1.00 78.00 109 GLU A N 1
ATOM 847 C CA . GLU A 1 109 ? -3.412 10.322 6.431 1.00 78.00 109 GLU A CA 1
ATOM 848 C C . GLU A 1 109 ? -3.919 10.407 7.871 1.00 78.00 109 GLU A C 1
ATOM 850 O O . GLU A 1 109 ? -4.152 9.383 8.507 1.00 78.00 109 GLU A O 1
ATOM 855 N N . ARG A 1 110 ? -4.191 11.623 8.355 1.00 79.31 110 ARG A N 1
ATOM 856 C CA . ARG A 1 110 ? -4.658 11.860 9.721 1.00 79.31 110 ARG A CA 1
ATOM 857 C C . ARG A 1 110 ? -5.981 11.159 10.025 1.00 79.31 110 ARG A C 1
ATOM 859 O O . ARG A 1 110 ? -6.114 10.549 11.081 1.00 79.31 110 ARG A O 1
ATOM 866 N N . TYR A 1 111 ? -6.954 11.223 9.119 1.00 82.88 111 TYR A N 1
ATOM 867 C CA . TYR A 1 111 ? -8.240 10.563 9.338 1.00 82.88 111 TYR A CA 1
ATOM 868 C C . TYR A 1 111 ? -8.083 9.044 9.482 1.00 82.88 111 TYR A C 1
ATOM 870 O O . TYR A 1 111 ? -8.645 8.451 10.405 1.00 82.88 111 TYR A O 1
ATOM 878 N N . PHE A 1 112 ? -7.297 8.404 8.611 1.00 80.81 112 PHE A N 1
ATOM 879 C CA . PHE A 1 112 ? -7.051 6.964 8.711 1.00 80.81 112 PHE A CA 1
ATOM 880 C C . PHE A 1 112 ? -6.208 6.601 9.937 1.00 80.81 112 PHE A C 1
ATOM 882 O O . PHE A 1 112 ? -6.470 5.572 10.572 1.00 80.81 112 PHE A O 1
ATOM 889 N N . ASP A 1 113 ? -5.246 7.451 10.298 1.00 80.06 113 ASP A N 1
ATOM 890 C CA . ASP A 1 113 ? -4.426 7.277 11.489 1.00 80.06 113 ASP A CA 1
ATOM 891 C C . ASP A 1 113 ? -5.271 7.256 12.763 1.00 80.06 113 ASP A C 1
ATOM 893 O O . ASP A 1 113 ? -5.038 6.411 13.627 1.00 80.06 113 ASP A O 1
ATOM 897 N N . ASP A 1 114 ? -6.251 8.150 12.854 1.00 81.19 114 ASP A N 1
ATOM 898 C CA . ASP A 1 114 ? -7.088 8.309 14.040 1.00 81.19 114 ASP A CA 1
ATOM 899 C C . ASP A 1 114 ? -8.202 7.245 14.113 1.00 81.19 114 ASP A C 1
ATOM 901 O O . ASP A 1 114 ? -8.569 6.817 15.209 1.00 81.19 114 ASP A O 1
ATOM 905 N N . ASN A 1 115 ? -8.728 6.780 12.969 1.00 79.31 115 ASN A N 1
ATOM 906 C CA . ASN A 1 115 ? -9.954 5.965 12.934 1.00 79.31 115 ASN A CA 1
ATOM 907 C C . ASN A 1 115 ? -9.755 4.478 12.590 1.00 79.31 115 ASN A C 1
ATOM 909 O O . ASN A 1 115 ? -10.584 3.658 12.984 1.00 79.31 115 ASN A O 1
ATOM 913 N N . VAL A 1 116 ? -8.698 4.098 11.858 1.00 76.88 116 VAL A N 1
ATOM 914 C CA . VAL A 1 116 ? -8.510 2.703 11.397 1.00 76.88 116 VAL A CA 1
ATOM 915 C C . VAL A 1 116 ? -7.411 1.977 12.166 1.00 76.88 116 VAL A C 1
ATOM 917 O O . VAL A 1 116 ? -7.576 0.806 12.511 1.00 76.88 116 VAL A O 1
ATOM 920 N N . LEU A 1 117 ? -6.302 2.656 12.461 1.00 73.88 117 LEU A N 1
ATOM 921 C CA . LEU A 1 117 ? -5.176 2.102 13.219 1.00 73.88 117 LEU A CA 1
ATOM 922 C C . LEU A 1 117 ? -4.746 3.075 14.327 1.00 73.88 117 LEU A C 1
ATOM 924 O O . LEU A 1 117 ? -3.619 3.558 14.281 1.00 73.88 117 LEU A O 1
ATOM 928 N N . PRO A 1 118 ? -5.600 3.383 15.318 1.00 72.94 118 PRO A N 1
ATOM 929 C CA . PRO A 1 118 ? -5.338 4.441 16.295 1.00 72.94 118 PRO A CA 1
ATOM 930 C C . PRO A 1 118 ? -3.951 4.321 16.940 1.00 72.94 118 PRO A C 1
ATOM 932 O O . PRO A 1 118 ? -3.464 3.217 17.210 1.00 72.94 118 PRO A O 1
ATOM 935 N N . TYR A 1 119 ? -3.303 5.465 17.178 1.00 74.69 119 TYR A N 1
ATOM 936 C CA . TYR A 1 119 ? -2.006 5.480 17.849 1.00 74.69 119 TYR A CA 1
ATOM 937 C C . TYR A 1 119 ? -2.126 4.893 19.265 1.00 74.69 119 TYR A C 1
ATOM 939 O O . TYR A 1 119 ? -3.019 5.291 20.016 1.00 74.69 119 TYR A O 1
ATOM 947 N N . PRO A 1 120 ? -1.230 3.964 19.643 1.00 79.19 120 PRO A N 1
ATOM 948 C CA . PRO A 1 120 ? -1.250 3.355 20.965 1.00 79.19 120 PRO A CA 1
ATOM 949 C C . PRO A 1 120 ? -0.965 4.395 22.052 1.00 79.19 120 PRO A C 1
ATOM 951 O O . PRO A 1 120 ? -0.121 5.283 21.886 1.00 79.19 120 PRO A O 1
ATOM 954 N N . ASN A 1 121 ? -1.650 4.265 23.183 1.00 80.69 121 ASN A N 1
ATOM 955 C CA . ASN A 1 121 ? -1.459 5.121 24.344 1.00 80.69 121 ASN A CA 1
ATOM 956 C C . ASN A 1 121 ? -0.157 4.774 25.087 1.00 80.69 121 ASN A C 1
ATOM 958 O O . ASN A 1 121 ? 0.347 3.648 24.995 1.00 80.69 121 ASN A O 1
ATOM 962 N N . PRO A 1 122 ? 0.395 5.709 25.885 1.00 75.25 122 PRO A N 1
ATOM 963 C CA . PRO A 1 122 ? 1.512 5.408 26.773 1.00 75.25 122 PRO A CA 1
ATOM 964 C C . PRO A 1 122 ? 1.138 4.289 27.761 1.00 75.25 122 PRO A C 1
ATOM 966 O O . PRO A 1 122 ? 0.371 4.513 28.693 1.00 75.25 122 PRO A O 1
ATOM 969 N N . GLY A 1 123 ? 1.689 3.090 27.553 1.00 76.88 123 GLY A N 1
ATOM 970 C CA . GLY A 1 123 ? 1.402 1.896 28.358 1.00 76.88 123 GLY A CA 1
ATOM 971 C C . GLY A 1 123 ? 0.846 0.711 27.567 1.00 76.88 123 GLY A C 1
ATOM 972 O O . GLY A 1 123 ? 0.815 -0.388 28.110 1.00 76.88 123 GLY A O 1
ATOM 973 N N . ASP A 1 124 ? 0.466 0.905 26.303 1.00 78.88 124 ASP A N 1
ATOM 974 C CA . ASP A 1 124 ? 0.007 -0.186 25.441 1.00 78.88 124 ASP A CA 1
ATOM 975 C C . ASP A 1 124 ? 1.178 -1.084 24.994 1.00 78.88 124 ASP A C 1
ATOM 977 O O . ASP A 1 124 ? 2.282 -0.615 24.697 1.00 78.88 124 ASP A O 1
ATOM 981 N N . ASP A 1 125 ? 0.919 -2.392 24.893 1.00 80.88 125 ASP A N 1
ATOM 982 C CA . ASP A 1 125 ? 1.911 -3.395 24.468 1.00 80.88 125 ASP A CA 1
ATOM 983 C C . ASP A 1 125 ? 2.235 -3.324 22.967 1.00 80.88 125 ASP A C 1
ATOM 985 O O . ASP A 1 125 ? 3.264 -3.825 22.503 1.00 80.88 125 ASP A O 1
ATOM 989 N N . LEU A 1 126 ? 1.348 -2.705 22.187 1.00 76.12 126 LEU A N 1
ATOM 990 C CA . LEU A 1 126 ? 1.478 -2.592 20.742 1.00 76.12 126 LEU A CA 1
ATOM 991 C C . LEU A 1 126 ? 2.085 -1.246 20.365 1.00 76.12 126 LEU A C 1
ATOM 993 O O . LEU A 1 126 ? 1.713 -0.199 20.882 1.00 76.12 126 LEU A O 1
ATOM 997 N N . ARG A 1 127 ? 3.019 -1.277 19.413 1.00 72.75 127 ARG A N 1
ATOM 998 C CA . ARG A 1 127 ? 3.628 -0.081 18.829 1.00 72.75 127 ARG A CA 1
ATOM 999 C C . ARG A 1 127 ? 3.257 0.024 17.365 1.00 72.75 127 ARG A C 1
ATOM 1001 O O . ARG A 1 127 ? 3.289 -0.968 16.639 1.00 72.75 127 ARG A O 1
ATOM 1008 N N . ARG A 1 128 ? 2.965 1.245 16.935 1.00 77.69 128 ARG A N 1
ATOM 1009 C CA . ARG A 1 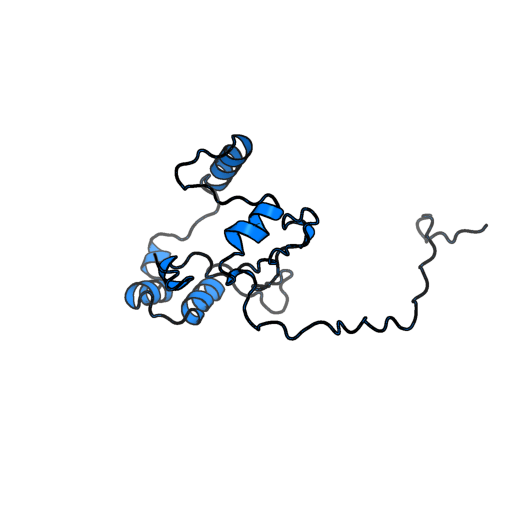128 ? 2.642 1.569 15.550 1.00 77.69 128 ARG A CA 1
ATOM 1010 C C . ARG A 1 128 ? 3.860 2.167 14.845 1.00 77.69 128 ARG A C 1
ATOM 1012 O O . ARG A 1 128 ? 4.602 2.944 15.441 1.00 77.69 128 ARG A O 1
ATOM 1019 N N . SER A 1 129 ? 4.079 1.774 13.590 1.00 76.56 129 SER A N 1
ATOM 1020 C CA . SER A 1 129 ? 5.116 2.335 12.717 1.00 76.56 129 SER A CA 1
ATOM 1021 C C . SER A 1 129 ? 4.598 2.392 11.285 1.00 76.56 129 SER A C 1
ATOM 1023 O O . SER A 1 129 ? 4.531 1.370 10.603 1.00 76.56 129 SER A O 1
ATOM 1025 N N . ASP A 1 130 ? 4.254 3.590 10.821 1.00 74.31 130 ASP A N 1
ATOM 1026 C CA . ASP A 1 130 ? 3.653 3.790 9.492 1.00 74.31 130 ASP A CA 1
ATOM 1027 C C . ASP A 1 130 ? 4.674 3.793 8.359 1.00 74.31 130 ASP A C 1
ATOM 1029 O O . ASP A 1 130 ? 4.326 3.696 7.188 1.00 74.31 130 ASP A O 1
ATOM 1033 N N . ARG A 1 131 ? 5.963 3.889 8.698 1.00 74.81 131 ARG A N 1
ATOM 1034 C CA . ARG A 1 131 ? 7.063 3.960 7.726 1.00 74.81 131 ARG A CA 1
ATOM 1035 C C . ARG A 1 131 ? 8.006 2.773 7.829 1.00 74.81 131 ARG A C 1
ATOM 1037 O O . ARG A 1 131 ? 9.147 2.868 7.382 1.00 74.81 131 ARG A O 1
ATOM 1044 N N . GLN A 1 132 ? 7.549 1.670 8.422 1.00 79.44 132 GLN A N 1
ATOM 1045 C CA . GLN A 1 132 ? 8.342 0.453 8.520 1.00 79.44 132 GLN A CA 1
ATOM 1046 C C . GLN A 1 132 ? 8.592 -0.101 7.109 1.00 79.44 132 GLN A C 1
ATOM 1048 O O . GLN A 1 132 ? 7.646 -0.557 6.464 1.00 79.44 132 GLN A O 1
ATOM 1053 N N . PRO A 1 133 ? 9.839 -0.089 6.598 1.00 80.50 133 PRO A N 1
ATOM 1054 C CA . PRO A 1 133 ? 10.112 -0.623 5.273 1.00 80.50 133 PRO A CA 1
ATOM 1055 C C . PRO A 1 133 ? 9.808 -2.117 5.236 1.00 80.50 133 PRO A C 1
ATOM 1057 O O . PRO A 1 133 ? 10.024 -2.825 6.227 1.00 80.50 133 PRO A O 1
ATOM 1060 N N . ILE A 1 134 ? 9.374 -2.613 4.075 1.00 82.12 134 ILE A N 1
ATOM 1061 C CA . ILE A 1 134 ? 9.252 -4.056 3.875 1.00 82.12 134 ILE A CA 1
ATOM 1062 C C . ILE A 1 134 ? 10.626 -4.696 4.119 1.00 82.12 134 ILE A C 1
ATOM 1064 O O . ILE A 1 134 ? 11.669 -4.152 3.738 1.00 82.12 134 ILE A O 1
ATOM 1068 N N . SER A 1 135 ? 10.633 -5.842 4.809 1.00 84.94 135 SER A N 1
ATOM 1069 C CA . SER A 1 135 ? 11.858 -6.602 5.058 1.00 84.94 135 SER A CA 1
ATOM 1070 C C . SER A 1 135 ? 12.555 -6.903 3.735 1.00 84.94 135 SER A C 1
ATOM 1072 O O . SER A 1 135 ? 11.930 -7.417 2.807 1.00 84.94 135 SER A O 1
AT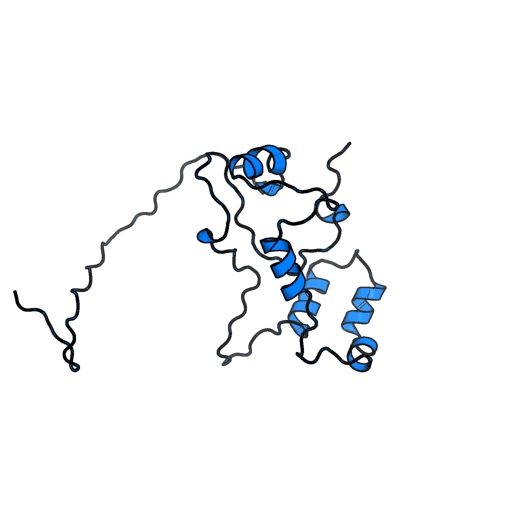OM 1074 N N . ARG A 1 136 ? 13.866 -6.638 3.649 1.00 82.44 136 ARG A N 1
ATOM 1075 C CA . ARG A 1 136 ? 14.629 -6.841 2.407 1.00 82.44 136 ARG A CA 1
ATOM 1076 C C . ARG A 1 136 ? 14.544 -8.281 1.897 1.00 82.44 136 ARG A C 1
ATOM 1078 O O . ARG A 1 136 ? 14.611 -8.491 0.694 1.00 82.44 136 ARG A O 1
ATOM 1085 N N . HIS A 1 137 ? 14.371 -9.253 2.791 1.00 85.62 137 HIS A N 1
ATOM 1086 C CA . HIS A 1 137 ? 14.212 -10.664 2.433 1.00 85.62 137 HIS A CA 1
ATOM 1087 C C . HIS A 1 137 ? 12.864 -10.984 1.767 1.00 85.62 137 HIS A C 1
ATOM 1089 O O . HIS A 1 137 ? 12.762 -11.993 1.080 1.00 85.62 137 HIS A O 1
ATOM 1095 N N . ALA A 1 138 ? 11.843 -10.143 1.960 1.00 84.44 138 ALA A N 1
ATOM 1096 C CA . ALA A 1 138 ? 10.533 -10.281 1.324 1.00 84.44 138 ALA A CA 1
ATOM 1097 C C . ALA A 1 138 ? 10.449 -9.560 -0.034 1.00 84.44 138 ALA A C 1
ATOM 1099 O O . ALA A 1 138 ? 9.491 -9.757 -0.777 1.00 84.44 138 ALA A O 1
ATOM 1100 N N . VAL A 1 139 ? 11.443 -8.731 -0.371 1.00 83.25 139 VAL A N 1
ATOM 1101 C CA . VAL A 1 139 ? 11.551 -8.101 -1.690 1.00 83.25 139 VAL A CA 1
ATOM 1102 C C . VAL A 1 139 ? 12.326 -9.041 -2.613 1.00 83.25 139 VAL A C 1
ATOM 1104 O O . VAL A 1 139 ? 13.468 -9.376 -2.286 1.00 83.25 139 VAL A O 1
ATOM 1107 N N . PRO A 1 140 ? 11.760 -9.452 -3.765 1.00 82.44 140 PRO A N 1
ATOM 1108 C CA . PRO A 1 140 ? 12.474 -10.301 -4.708 1.00 82.44 140 PRO A CA 1
ATOM 1109 C C . PRO A 1 140 ? 13.804 -9.655 -5.098 1.00 82.44 140 PRO A C 1
ATOM 1111 O O . PRO A 1 140 ? 13.852 -8.482 -5.453 1.00 82.44 140 PRO A O 1
ATOM 1114 N N . ASN A 1 141 ? 14.897 -10.400 -4.994 1.00 82.75 141 ASN A N 1
ATOM 1115 C CA . ASN A 1 141 ? 16.221 -9.932 -5.379 1.00 82.75 141 ASN A CA 1
ATOM 1116 C C . ASN A 1 141 ? 16.989 -11.114 -5.954 1.00 82.75 141 ASN A C 1
ATOM 1118 O O . ASN A 1 141 ? 17.350 -12.033 -5.222 1.00 82.75 141 ASN A O 1
ATOM 1122 N N . TYR A 1 142 ? 17.238 -11.073 -7.259 1.00 83.88 142 TYR A N 1
ATOM 1123 C CA . TYR A 1 142 ? 17.867 -12.174 -7.987 1.00 83.88 142 TYR A CA 1
ATOM 1124 C C . TYR A 1 142 ? 19.361 -11.940 -8.235 1.00 83.88 142 TYR A C 1
ATOM 1126 O O . TYR A 1 142 ? 19.952 -12.540 -9.125 1.00 83.88 142 TYR A O 1
ATOM 1134 N N . GLY A 1 143 ? 19.993 -11.059 -7.450 1.00 80.44 143 GLY A N 1
ATOM 1135 C CA . GLY A 1 143 ? 21.433 -10.801 -7.547 1.00 80.44 143 GLY A CA 1
ATOM 1136 C C . GLY A 1 143 ? 21.845 -10.024 -8.800 1.00 80.44 143 GLY A C 1
ATOM 1137 O O . GLY A 1 143 ? 23.030 -9.962 -9.116 1.00 80.44 143 GLY A O 1
ATOM 1138 N N . SER A 1 144 ? 20.884 -9.416 -9.501 1.00 82.88 144 SER A N 1
ATOM 1139 C CA . SER A 1 144 ? 21.145 -8.511 -10.618 1.00 82.88 144 SER A CA 1
ATOM 1140 C C . SER A 1 144 ? 21.914 -7.268 -10.156 1.00 82.88 144 SER A C 1
ATOM 1142 O O . SER A 1 144 ? 21.742 -6.784 -9.033 1.00 82.88 144 SER A O 1
ATOM 1144 N N . SER A 1 145 ? 22.738 -6.704 -11.043 1.00 85.81 145 SER A N 1
ATOM 1145 C CA . SER A 1 145 ? 23.367 -5.395 -10.828 1.00 85.81 145 SER A CA 1
ATOM 1146 C C . SER A 1 145 ? 22.339 -4.256 -10.800 1.00 85.81 145 SER A C 1
ATOM 1148 O O . SER A 1 145 ? 22.599 -3.203 -10.208 1.00 85.81 145 SER A O 1
ATOM 1150 N N . LEU A 1 146 ? 21.158 -4.471 -11.390 1.00 85.12 146 LEU A N 1
ATOM 1151 C CA . LEU A 1 146 ? 20.049 -3.526 -11.376 1.00 85.12 146 LEU A CA 1
ATOM 1152 C C . LEU A 1 146 ? 19.274 -3.640 -10.062 1.00 85.12 146 LEU A C 1
ATOM 1154 O O . LEU A 1 146 ? 18.628 -4.646 -9.765 1.00 85.12 146 LEU A O 1
ATOM 1158 N N . ARG A 1 147 ? 19.350 -2.580 -9.253 1.00 86.00 147 ARG A N 1
ATOM 1159 C CA . ARG A 1 147 ? 18.752 -2.536 -7.914 1.00 86.00 147 ARG A CA 1
ATOM 1160 C C . ARG A 1 147 ? 17.244 -2.307 -7.984 1.00 86.00 147 ARG A C 1
ATOM 1162 O O . ARG A 1 147 ? 16.776 -1.461 -8.741 1.00 86.00 147 ARG A O 1
ATOM 1169 N N . ILE A 1 148 ? 16.514 -2.988 -7.105 1.00 88.12 148 ILE A N 1
ATOM 1170 C CA . ILE A 1 148 ? 15.093 -2.737 -6.827 1.00 88.12 148 ILE A CA 1
ATOM 1171 C C . ILE A 1 148 ? 14.977 -1.880 -5.568 1.00 88.12 148 ILE A C 1
ATOM 1173 O O . ILE A 1 148 ? 15.721 -2.089 -4.596 1.00 88.12 148 ILE A O 1
ATOM 1177 N N . SER A 1 149 ? 14.034 -0.938 -5.587 1.00 86.62 149 SER A N 1
ATOM 1178 C CA . SER A 1 149 ? 13.632 -0.169 -4.414 1.00 86.62 149 SER A CA 1
ATOM 1179 C C . SER A 1 149 ? 13.153 -1.085 -3.283 1.00 86.62 149 SER A C 1
ATOM 1181 O O . SER A 1 149 ? 12.634 -2.178 -3.507 1.00 86.62 149 SER A O 1
ATOM 1183 N N . ASN A 1 150 ? 13.362 -0.644 -2.041 1.00 85.75 150 ASN A N 1
ATOM 1184 C CA . ASN A 1 150 ? 12.752 -1.285 -0.884 1.00 85.75 150 ASN A CA 1
ATOM 1185 C C . ASN A 1 150 ? 11.462 -0.520 -0.565 1.00 85.75 150 ASN A C 1
ATOM 1187 O O . ASN A 1 150 ? 11.564 0.617 -0.096 1.00 85.75 150 ASN A O 1
ATOM 1191 N N . PRO A 1 151 ? 10.277 -1.065 -0.878 1.00 77.56 151 PRO A N 1
ATOM 1192 C CA . PRO A 1 151 ? 9.034 -0.339 -0.690 1.00 77.56 151 PRO A CA 1
ATOM 1193 C C . PRO A 1 151 ? 8.804 -0.043 0.793 1.00 77.56 151 PRO A C 1
ATOM 1195 O O . PRO A 1 151 ? 9.039 -0.882 1.668 1.00 77.56 151 PRO A O 1
ATOM 1198 N N . ILE A 1 152 ? 8.328 1.169 1.053 1.00 77.81 152 ILE A N 1
ATOM 1199 C CA . ILE A 1 152 ? 7.773 1.575 2.338 1.00 77.81 152 ILE A CA 1
ATOM 1200 C C . ILE A 1 152 ? 6.260 1.627 2.119 1.00 77.81 152 ILE A C 1
ATOM 1202 O O . ILE A 1 152 ? 5.831 2.342 1.206 1.00 77.81 152 ILE A O 1
ATOM 1206 N N . PRO A 1 153 ? 5.459 0.850 2.870 1.00 68.50 153 PRO A N 1
ATOM 1207 C CA . PRO A 1 153 ? 4.011 0.981 2.835 1.00 68.50 153 PRO A CA 1
ATOM 1208 C C . PRO A 1 153 ? 3.637 2.440 3.096 1.00 68.50 153 PRO A C 1
ATOM 1210 O O . PRO A 1 153 ? 4.186 3.069 3.995 1.00 68.50 153 PRO A O 1
ATOM 1213 N N . ASN A 1 154 ? 2.742 2.987 2.284 1.00 70.75 154 ASN A N 1
ATOM 1214 C CA . ASN A 1 154 ? 2.172 4.304 2.517 1.00 70.75 154 ASN A CA 1
ATOM 1215 C C . ASN A 1 154 ? 0.669 4.108 2.727 1.00 70.75 154 ASN A C 1
ATOM 1217 O O . ASN A 1 154 ? 0.040 3.380 1.960 1.00 70.75 154 ASN A O 1
ATOM 1221 N N . ILE A 1 155 ? 0.105 4.734 3.756 1.00 69.44 155 ILE A N 1
ATOM 1222 C CA . ILE A 1 155 ? -1.333 4.696 4.042 1.00 69.44 155 ILE A CA 1
ATOM 1223 C C . ILE A 1 155 ? -2.165 5.293 2.892 1.00 69.44 155 ILE A C 1
ATOM 1225 O O . ILE A 1 155 ? -3.310 4.907 2.686 1.00 69.44 155 ILE A O 1
ATOM 1229 N N . LEU A 1 156 ? -1.550 6.147 2.066 1.00 66.31 156 LEU A N 1
ATOM 1230 C CA . LEU A 1 156 ? -2.130 6.693 0.837 1.00 66.31 156 LEU A CA 1
ATOM 1231 C C . LEU A 1 156 ? -1.884 5.838 -0.414 1.00 66.31 156 LEU A C 1
ATOM 1233 O O . LEU A 1 156 ? -2.197 6.260 -1.532 1.00 66.31 156 LEU A O 1
ATOM 1237 N N . TYR A 1 157 ? -1.286 4.652 -0.278 1.00 56.41 157 TYR A N 1
ATOM 1238 C CA . TYR A 1 157 ? -1.013 3.792 -1.424 1.00 56.41 157 TYR A CA 1
ATOM 1239 C C . TYR A 1 157 ? -2.331 3.279 -2.022 1.00 56.41 157 TYR A C 1
ATOM 1241 O O . TYR A 1 157 ? -2.957 2.366 -1.493 1.00 56.41 157 TYR A O 1
ATOM 1249 N N . GLY A 1 158 ? -2.755 3.882 -3.133 1.00 48.03 158 GLY A N 1
ATOM 1250 C CA . GLY A 1 158 ? -4.027 3.573 -3.790 1.00 48.03 158 GLY A CA 1
ATOM 1251 C C . GLY A 1 158 ? -4.742 4.786 -4.385 1.00 48.03 158 GLY A C 1
ATOM 1252 O O . GLY A 1 158 ? -5.608 4.605 -5.239 1.00 48.03 158 GLY A O 1
ATOM 1253 N N . TYR A 1 159 ? -4.362 6.012 -4.009 1.00 42.62 159 TYR A N 1
ATOM 1254 C CA . TYR A 1 159 ? -5.002 7.218 -4.535 1.00 42.62 159 TYR A CA 1
ATOM 1255 C C . TYR A 1 159 ? -4.387 7.668 -5.872 1.00 42.62 159 TYR A C 1
ATOM 1257 O O . TYR A 1 159 ? -3.187 7.890 -6.000 1.00 42.62 159 TYR A O 1
ATOM 1265 N N . SER A 1 160 ? -5.270 7.717 -6.875 1.00 40.62 160 SER A N 1
ATOM 1266 C CA . SER A 1 160 ? -5.126 8.118 -8.282 1.00 40.62 160 SER A CA 1
ATOM 1267 C C . SER A 1 160 ? -3.801 7.807 -8.997 1.00 40.62 160 SER A C 1
ATOM 1269 O O . SER A 1 160 ? -2.796 8.507 -8.874 1.00 40.62 160 SER A O 1
ATOM 1271 N N . ARG A 1 161 ? -3.873 6.843 -9.929 1.00 42.34 161 ARG A N 1
ATOM 1272 C CA . ARG A 1 161 ? -2.856 6.589 -10.969 1.00 42.34 161 ARG A CA 1
ATOM 1273 C C . ARG A 1 161 ? -2.464 7.855 -11.747 1.00 42.34 161 ARG A C 1
ATOM 1275 O O . ARG A 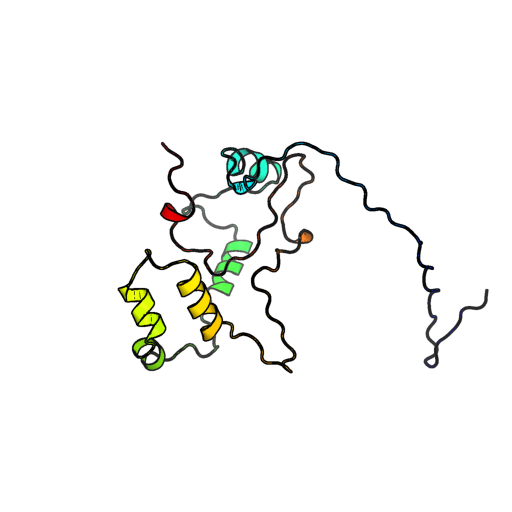1 161 ? -1.337 7.923 -12.223 1.00 42.34 161 ARG A O 1
ATOM 1282 N N . HIS A 1 162 ? -3.378 8.821 -11.864 1.00 46.50 162 HIS A N 1
ATOM 1283 C CA . HIS A 1 162 ? -3.187 10.073 -12.599 1.00 46.50 162 HIS A CA 1
ATOM 1284 C C . HIS A 1 162 ? -2.455 11.156 -11.787 1.00 46.50 162 HIS A C 1
ATOM 1286 O O . HIS A 1 162 ? -1.876 12.052 -12.386 1.00 46.50 162 HIS A O 1
ATOM 1292 N N . HIS A 1 163 ? -2.425 11.055 -10.451 1.00 45.75 163 HIS A N 1
ATOM 1293 C CA . HIS A 1 163 ? -1.698 11.997 -9.584 1.00 45.75 163 HIS A CA 1
ATOM 1294 C C . HIS A 1 163 ? -0.400 11.420 -9.015 1.00 45.75 163 HIS A C 1
ATOM 1296 O O . HIS A 1 163 ? 0.555 12.162 -8.816 1.00 45.75 163 HIS A O 1
ATOM 1302 N N . ALA A 1 164 ? -0.328 10.105 -8.785 1.00 42.50 164 ALA A N 1
ATOM 1303 C CA . ALA A 1 164 ? 0.904 9.455 -8.333 1.00 42.50 164 ALA A CA 1
ATOM 1304 C C . ALA A 1 164 ? 2.008 9.461 -9.410 1.00 42.50 164 ALA A C 1
ATOM 1306 O O . ALA A 1 164 ? 3.191 9.371 -9.088 1.00 42.50 164 ALA A O 1
ATOM 1307 N N . PHE A 1 165 ? 1.620 9.569 -10.686 1.00 46.47 165 PHE A N 1
ATOM 1308 C CA . PHE A 1 165 ? 2.520 9.670 -11.835 1.00 46.47 165 PHE A CA 1
ATOM 1309 C C . PHE A 1 165 ? 1.965 10.706 -12.826 1.00 46.47 165 PHE A C 1
ATOM 1311 O O . PHE A 1 165 ? 1.348 10.311 -13.817 1.00 46.47 165 PHE A O 1
ATOM 1318 N N . PRO A 1 166 ? 2.128 12.016 -12.568 1.00 42.62 166 PRO A N 1
ATOM 1319 C CA . PRO A 1 166 ? 1.759 13.023 -13.551 1.00 42.62 166 PRO A CA 1
ATOM 1320 C C . PRO A 1 166 ? 2.646 12.830 -14.790 1.00 42.62 166 PRO A C 1
ATOM 1322 O O . PRO A 1 166 ? 3.871 12.820 -14.685 1.00 42.62 166 PRO A O 1
ATOM 1325 N N . ASP A 1 167 ? 2.001 12.590 -15.930 1.00 47.28 167 ASP A N 1
ATOM 1326 C CA . ASP A 1 167 ? 2.551 12.565 -17.288 1.00 47.28 167 ASP A CA 1
ATOM 1327 C C . ASP A 1 167 ? 3.898 11.845 -17.477 1.00 47.28 167 ASP A C 1
ATOM 1329 O O . ASP A 1 167 ? 4.972 12.441 -17.551 1.00 47.28 167 ASP A O 1
ATOM 1333 N N . GLN A 1 168 ? 3.832 10.531 -17.698 1.00 42.69 168 GLN A N 1
ATOM 1334 C CA . GLN A 1 168 ? 4.744 9.914 -18.663 1.00 42.69 168 GLN A CA 1
ATOM 1335 C C . GLN A 1 168 ? 4.002 9.989 -19.999 1.00 42.69 168 GLN A C 1
ATOM 1337 O O . GLN A 1 168 ? 2.980 9.324 -20.165 1.00 42.69 168 GLN A O 1
ATOM 1342 N N . GLY A 1 169 ? 4.441 10.905 -20.866 1.00 36.66 169 GLY A N 1
ATOM 1343 C CA . GLY A 1 169 ? 3.814 11.191 -22.157 1.00 36.66 169 GLY A CA 1
ATOM 1344 C C . GLY A 1 169 ? 3.664 9.961 -23.072 1.00 36.66 169 GLY A C 1
ATOM 1345 O O . GLY A 1 169 ? 4.204 8.899 -22.759 1.00 36.66 169 GLY A O 1
ATOM 1346 N N . PRO A 1 170 ? 2.901 10.113 -24.172 1.00 39.94 170 PRO A N 1
ATOM 1347 C CA . PRO A 1 170 ? 2.570 9.034 -25.108 1.00 39.94 170 PRO A CA 1
ATOM 1348 C C . PRO A 1 170 ? 3.790 8.369 -25.755 1.00 39.94 170 PRO A C 1
ATOM 1350 O O . PRO A 1 170 ? 4.812 9.064 -25.964 1.00 39.94 170 PRO A O 1
#

Foldseek 3Di:
DDFDADPVGDGDDDDDDDDPDDPDPPPPDDDDDPDDCVPPPCCQPPQCVLLVHHDDDPPDDDDPVVVVVVVVVPDDDPPDDDDPVRCVPPPLNVVDVVVDPVDPPVSVLVVCQCPPVDQDDVPDPDHDDQFDWDDPVPDRDPPDPRDDDGDGHHPPPPPDPCVVDPDPDD

Sequence (170 aa):
MAYNRDADGYAVPPTPGRPSGLVAPSDAGSSRSSRALVEDTYYRDQNLAANHIYMRPPYDQFPEHVSRLVDQVRQSRDSPGPTLNQVRHDAGLYQLEMEGLDEPAILIERYFDDNVLPYPNPGDDLRRSDRQPISRHAVPNYGSSLRISNPIPNILYGYSRHHAFPDQGP

pLDDT: mean 71.67, std 16.65, range [35.09, 90.75]

Secondary structure (DSSP, 8-state):
-PPPB-TT--BPPPPPPP-S-------------SS-GGGSTTIIIIIIGGGT--PPPTTSPPPHHHHHHHHHHTSPPSSPPPPHHHHHT-HHHHHHHHHGGGS-HHHHHHHHHHHTSPPPPTT-S----TT-PPPGGGS---S-SSPPP-----TTTTS-HHHHS-----

Organism: NCBI:txid314031